Protein AF-A0A954IGX2-F1 (afdb_monomer_lite)

pLDDT: mean 92.81, std 7.68, range [52.22, 98.25]

Structure (mmCIF, N/CA/C/O backbone):
data_AF-A0A954IGX2-F1
#
_entry.id   AF-A0A954IGX2-F1
#
loop_
_atom_site.group_PDB
_atom_site.id
_atom_site.type_symbol
_atom_site.label_atom_id
_atom_site.label_alt_id
_atom_site.label_comp_id
_atom_site.label_asym_id
_atom_site.label_entity_id
_atom_site.label_seq_id
_atom_site.pdbx_PDB_ins_code
_atom_site.Cartn_x
_atom_site.Cartn_y
_atom_site.Cartn_z
_atom_site.occupancy
_atom_site.B_iso_or_equiv
_atom_site.auth_seq_id
_atom_site.auth_comp_id
_atom_site.auth_asym_id
_atom_site.auth_atom_id
_atom_site.pdbx_PDB_model_num
ATOM 1 N N . ASP A 1 1 ? -19.557 6.864 3.917 1.00 52.22 1 ASP A N 1
ATOM 2 C CA . ASP A 1 1 ? -18.784 6.487 2.723 1.00 52.22 1 ASP A CA 1
ATOM 3 C C . ASP A 1 1 ? -18.942 5.019 2.422 1.00 52.22 1 ASP A C 1
ATOM 5 O O . ASP A 1 1 ? -18.983 4.221 3.346 1.00 52.22 1 ASP A O 1
ATOM 9 N N . GLN A 1 2 ? -19.102 4.679 1.144 1.00 64.50 2 GLN A N 1
ATOM 10 C CA . GLN A 1 2 ? -19.442 3.324 0.688 1.00 64.50 2 GLN A CA 1
ATOM 11 C C . GLN A 1 2 ? -18.257 2.344 0.711 1.00 64.50 2 GLN A C 1
ATOM 13 O O . GLN A 1 2 ? -18.468 1.143 0.590 1.00 64.50 2 GLN A O 1
ATOM 18 N N . TYR A 1 3 ? -17.030 2.847 0.883 1.00 66.94 3 TYR A N 1
ATOM 19 C CA . TYR A 1 3 ? -15.805 2.052 0.916 1.00 66.94 3 TYR A CA 1
ATOM 20 C C . TYR A 1 3 ? -14.947 2.498 2.101 1.00 66.94 3 TYR A C 1
ATOM 22 O O . TYR A 1 3 ? -14.436 3.615 2.118 1.00 66.94 3 TYR A O 1
ATOM 30 N N . SER A 1 4 ? -14.830 1.639 3.109 1.00 84.88 4 SER A N 1
ATOM 31 C CA . SER A 1 4 ? -14.155 1.914 4.387 1.00 84.88 4 SER A CA 1
ATOM 32 C C . SER A 1 4 ? -12.811 1.190 4.539 1.00 84.88 4 SER A C 1
ATOM 34 O O . SER A 1 4 ? -12.118 1.400 5.536 1.00 84.88 4 SER A O 1
ATOM 36 N N . ALA A 1 5 ? -12.431 0.348 3.572 1.00 92.44 5 ALA A N 1
ATOM 37 C CA . ALA A 1 5 ? -11.205 -0.442 3.608 1.00 92.44 5 ALA A CA 1
ATOM 38 C C . ALA A 1 5 ? -10.564 -0.592 2.221 1.00 92.44 5 ALA A C 1
ATOM 40 O O . ALA A 1 5 ? -11.263 -0.659 1.207 1.00 92.44 5 ALA A O 1
ATOM 41 N N . ALA A 1 6 ? -9.236 -0.701 2.196 1.00 94.62 6 ALA A N 1
ATOM 42 C CA . ALA A 1 6 ? -8.446 -0.985 1.003 1.00 94.62 6 ALA A CA 1
ATOM 43 C C . ALA A 1 6 ? -7.529 -2.191 1.241 1.00 94.62 6 ALA A C 1
ATOM 45 O O . ALA A 1 6 ? -7.001 -2.377 2.337 1.00 94.62 6 ALA A O 1
ATOM 46 N N . ALA A 1 7 ? -7.320 -3.000 0.204 1.00 95.06 7 ALA A N 1
ATOM 47 C CA . ALA A 1 7 ? -6.341 -4.077 0.216 1.00 95.06 7 ALA A CA 1
ATOM 48 C C . ALA A 1 7 ? -5.441 -3.965 -1.018 1.00 95.06 7 ALA A C 1
ATOM 50 O O . ALA A 1 7 ? -5.934 -3.892 -2.143 1.00 95.06 7 ALA A O 1
ATOM 51 N N . VAL A 1 8 ? -4.128 -3.929 -0.798 1.00 95.31 8 VAL A N 1
ATOM 52 C CA . VAL A 1 8 ? -3.115 -3.731 -1.838 1.00 95.31 8 VAL A CA 1
ATOM 53 C C . VAL A 1 8 ? -2.081 -4.845 -1.725 1.00 95.31 8 VAL A C 1
ATOM 55 O O . VAL A 1 8 ? -1.362 -4.927 -0.735 1.00 95.31 8 VAL A O 1
ATOM 58 N N . ASP A 1 9 ? -1.997 -5.709 -2.733 1.00 95.62 9 ASP A N 1
ATOM 59 C CA . ASP A 1 9 ? -0.901 -6.674 -2.870 1.00 95.62 9 ASP A CA 1
ATOM 60 C C . ASP A 1 9 ? 0.227 -6.011 -3.664 1.00 95.62 9 ASP A C 1
ATOM 62 O O . ASP A 1 9 ? 0.098 -5.785 -4.869 1.00 95.62 9 ASP A O 1
ATOM 66 N N . THR A 1 10 ? 1.315 -5.652 -2.984 1.00 94.75 10 THR A N 1
ATOM 67 C CA . THR A 1 10 ? 2.448 -4.973 -3.623 1.00 94.75 10 THR A CA 1
ATOM 68 C C . THR A 1 10 ? 3.320 -5.952 -4.405 1.00 94.75 10 THR A C 1
ATOM 70 O O . THR A 1 10 ? 4.058 -5.538 -5.297 1.00 94.75 10 THR A O 1
ATOM 73 N N . GLY A 1 11 ? 3.289 -7.246 -4.060 1.00 93.00 11 GLY A N 1
ATOM 74 C CA . GLY A 1 11 ? 4.242 -8.240 -4.556 1.00 93.00 11 GLY A CA 1
ATOM 75 C C . GLY A 1 11 ? 5.716 -7.860 -4.352 1.00 93.00 11 GLY A C 1
ATOM 76 O O . GLY A 1 11 ? 6.555 -8.337 -5.113 1.00 93.00 11 GLY A O 1
ATOM 77 N N . GLY A 1 12 ? 6.019 -6.975 -3.395 1.00 92.25 12 GLY A N 1
ATOM 78 C CA . GLY A 1 12 ? 7.355 -6.418 -3.168 1.00 92.25 12 GLY A CA 1
ATOM 79 C C . GLY A 1 12 ? 7.773 -5.313 -4.148 1.00 92.25 12 GLY A C 1
ATOM 80 O O . GLY A 1 12 ? 8.934 -4.922 -4.148 1.00 92.25 12 GLY A O 1
ATOM 81 N N . PHE A 1 13 ? 6.862 -4.802 -4.984 1.00 95.31 13 PHE A N 1
ATOM 82 C CA . PHE A 1 13 ? 7.164 -3.779 -5.990 1.00 95.31 13 PHE A CA 1
ATOM 83 C C . PHE A 1 13 ? 7.683 -2.469 -5.376 1.00 95.31 13 PHE A C 1
ATOM 85 O O . PHE A 1 13 ? 7.109 -1.953 -4.412 1.00 95.31 13 PHE A O 1
ATOM 92 N N . ARG A 1 14 ? 8.715 -1.887 -5.993 1.00 95.81 14 ARG A N 1
ATOM 93 C CA . ARG A 1 14 ? 9.227 -0.540 -5.713 1.00 95.81 14 ARG A CA 1
ATOM 94 C C . ARG A 1 14 ? 9.376 0.237 -7.016 1.00 95.81 14 ARG A C 1
ATOM 96 O O . ARG A 1 14 ? 9.813 -0.319 -8.022 1.00 95.81 14 ARG A O 1
ATOM 103 N N . PHE A 1 15 ? 9.028 1.524 -7.009 1.00 97.00 15 PHE A N 1
ATOM 104 C CA . PHE A 1 15 ? 9.286 2.399 -8.155 1.00 97.00 15 PHE A CA 1
ATOM 105 C C . PHE A 1 15 ? 10.788 2.624 -8.358 1.00 97.00 15 PHE A C 1
ATOM 107 O O . PHE A 1 15 ? 11.204 2.843 -9.492 1.00 97.00 15 PHE A O 1
ATOM 114 N N . ASP A 1 16 ? 11.587 2.552 -7.288 1.00 95.88 16 ASP A N 1
ATOM 115 C CA . ASP A 1 16 ? 13.051 2.684 -7.343 1.00 95.88 16 ASP A CA 1
ATOM 116 C C . ASP A 1 16 ? 13.728 1.556 -8.142 1.00 95.88 16 ASP A C 1
ATOM 118 O O . ASP A 1 16 ? 14.772 1.764 -8.754 1.00 95.88 16 ASP A O 1
ATOM 122 N N . ASP A 1 17 ? 13.086 0.388 -8.238 1.00 96.44 17 ASP A N 1
ATOM 123 C CA . ASP A 1 17 ? 13.601 -0.747 -9.013 1.00 96.44 17 ASP A CA 1
ATOM 124 C C . ASP A 1 17 ? 13.425 -0.566 -10.536 1.00 96.44 17 ASP A C 1
ATOM 126 O O . ASP A 1 17 ? 13.936 -1.363 -11.331 1.00 96.44 17 ASP A O 1
ATOM 130 N N . LEU A 1 18 ? 12.680 0.455 -10.983 1.00 96.44 18 LEU A N 1
ATOM 131 C CA . LEU A 1 18 ? 12.433 0.697 -12.405 1.00 96.44 18 LEU A CA 1
ATOM 132 C C . LEU A 1 18 ? 13.622 1.406 -13.065 1.00 96.44 18 LEU A C 1
ATOM 134 O O . LEU A 1 18 ? 13.859 2.594 -12.862 1.00 96.44 18 LEU A O 1
ATOM 138 N N . ALA A 1 19 ? 14.323 0.686 -13.944 1.00 94.38 19 ALA A N 1
ATOM 139 C CA . ALA A 1 19 ? 15.482 1.206 -14.674 1.00 94.38 19 ALA A CA 1
ATOM 140 C C . ALA A 1 19 ? 15.142 1.912 -16.007 1.00 94.38 19 ALA A C 1
ATOM 142 O O . ALA A 1 19 ? 16.031 2.495 -16.630 1.00 94.38 19 ALA A O 1
ATOM 143 N N . ASP A 1 20 ? 13.886 1.858 -16.465 1.00 95.69 20 ASP A N 1
ATOM 144 C CA . ASP A 1 20 ? 13.439 2.465 -17.725 1.00 95.69 20 ASP A CA 1
ATOM 145 C C . ASP A 1 20 ? 12.268 3.427 -17.489 1.00 95.69 20 ASP A C 1
ATOM 147 O O . ASP A 1 20 ? 11.226 3.057 -16.947 1.00 95.69 20 ASP A O 1
ATOM 151 N N . TRP A 1 21 ? 12.418 4.666 -17.959 1.00 93.62 21 TRP A N 1
ATOM 152 C CA . TRP A 1 21 ? 11.376 5.692 -17.899 1.00 93.62 21 TRP A CA 1
ATOM 153 C C . TRP A 1 21 ? 10.170 5.378 -18.797 1.00 93.62 21 TRP A C 1
ATOM 155 O O . TRP A 1 21 ? 9.121 6.005 -18.652 1.00 93.62 21 TRP A O 1
ATOM 165 N N . LYS A 1 22 ? 10.311 4.432 -19.736 1.00 96.06 22 LYS A N 1
ATOM 166 C CA . LYS A 1 22 ? 9.221 3.930 -20.584 1.00 96.06 22 LYS A CA 1
ATOM 167 C C . LYS A 1 22 ? 8.480 2.732 -19.986 1.00 96.06 22 LYS A C 1
ATOM 169 O O . LYS A 1 22 ? 7.543 2.256 -20.628 1.00 96.06 22 LYS A O 1
ATOM 174 N N . ASP A 1 23 ? 8.878 2.221 -18.815 1.00 97.12 23 ASP A N 1
ATOM 175 C CA . ASP A 1 23 ? 8.128 1.142 -18.157 1.00 97.12 23 ASP A CA 1
ATOM 176 C C . ASP A 1 23 ? 6.680 1.605 -17.925 1.00 97.12 23 ASP A C 1
ATOM 178 O O . ASP A 1 23 ? 6.431 2.721 -17.473 1.00 97.12 23 ASP A O 1
ATOM 182 N N . ALA A 1 24 ? 5.703 0.753 -18.236 1.00 96.00 24 ALA A N 1
ATOM 183 C CA . ALA A 1 24 ? 4.285 1.086 -18.090 1.00 96.00 24 ALA A CA 1
ATOM 184 C C . ALA A 1 24 ? 3.882 1.402 -16.636 1.00 96.00 24 ALA A C 1
ATOM 186 O O . ALA A 1 24 ? 2.855 2.036 -16.402 1.00 96.00 24 ALA A O 1
ATOM 187 N N . ARG A 1 25 ? 4.679 0.955 -15.659 1.00 95.50 25 ARG A N 1
ATOM 188 C CA . ARG A 1 25 ? 4.499 1.213 -14.224 1.00 95.50 25 ARG A CA 1
ATOM 189 C C . ARG A 1 25 ? 5.292 2.430 -13.747 1.00 95.50 25 ARG A C 1
ATOM 191 O O . ARG A 1 25 ? 5.267 2.731 -12.556 1.00 95.50 25 ARG A O 1
ATOM 198 N N . PHE A 1 26 ? 6.011 3.115 -14.635 1.00 95.69 26 PHE A N 1
ATOM 199 C CA . PHE A 1 26 ? 6.790 4.292 -14.279 1.00 95.69 26 PHE A CA 1
ATOM 200 C C . PHE A 1 26 ? 5.870 5.445 -13.869 1.00 95.69 26 PHE A C 1
ATOM 202 O O . PHE A 1 26 ? 5.051 5.928 -14.653 1.00 95.69 26 PHE A O 1
ATOM 209 N N . LEU A 1 27 ? 6.036 5.912 -12.631 1.00 95.00 27 LEU A N 1
ATOM 210 C CA . LEU A 1 27 ? 5.342 7.075 -12.093 1.00 95.00 27 LEU A CA 1
ATOM 211 C C . LEU A 1 27 ? 6.357 8.205 -11.847 1.00 95.00 27 LEU A C 1
ATOM 213 O O . LEU A 1 27 ? 7.158 8.112 -10.908 1.00 95.00 27 LEU A O 1
ATOM 217 N N . PRO A 1 28 ? 6.341 9.284 -12.655 1.00 93.94 28 PRO A N 1
ATOM 218 C CA . PRO A 1 28 ? 7.288 10.381 -12.513 1.00 93.94 28 PRO A CA 1
ATOM 219 C C . PRO A 1 28 ? 7.286 10.976 -11.102 1.00 93.94 28 PRO A C 1
ATOM 221 O O . PRO A 1 28 ? 6.261 11.423 -10.593 1.00 93.94 28 PRO A O 1
ATOM 224 N N . GLY A 1 29 ? 8.463 11.007 -10.476 1.00 92.62 29 GLY A N 1
ATOM 225 C CA . GLY A 1 29 ? 8.647 11.583 -9.145 1.00 92.62 29 GLY A CA 1
ATOM 226 C C . GLY A 1 29 ? 8.250 10.679 -7.973 1.00 92.62 29 GLY A C 1
ATOM 227 O O . GLY A 1 29 ? 8.424 11.114 -6.840 1.00 92.62 29 GLY A O 1
ATOM 228 N N . ALA A 1 30 ? 7.793 9.440 -8.189 1.00 94.75 30 ALA A N 1
ATOM 229 C CA . ALA A 1 30 ? 7.391 8.549 -7.094 1.00 94.75 30 ALA A CA 1
ATOM 230 C C . ALA A 1 30 ? 8.503 8.339 -6.049 1.00 94.75 30 ALA A C 1
ATOM 232 O O . ALA A 1 30 ? 8.276 8.516 -4.854 1.00 94.75 30 ALA A O 1
ATOM 233 N N . VAL A 1 31 ? 9.734 8.074 -6.500 1.00 95.62 31 VAL A N 1
ATOM 234 C CA . VAL A 1 31 ? 10.900 7.902 -5.613 1.00 95.62 31 VAL A CA 1
ATOM 235 C C . VAL A 1 31 ? 11.212 9.182 -4.827 1.00 95.62 31 VAL A C 1
ATOM 237 O O . VAL A 1 31 ? 11.484 9.126 -3.631 1.00 95.62 31 VAL A O 1
ATOM 240 N N . LYS A 1 32 ? 11.076 10.362 -5.452 1.00 96.19 32 LYS A N 1
ATOM 241 C CA . LYS A 1 32 ? 11.296 11.665 -4.791 1.00 96.19 32 LYS A CA 1
ATOM 242 C C . LYS A 1 32 ? 10.369 11.874 -3.587 1.00 96.19 32 LYS A C 1
ATOM 244 O O . LYS A 1 32 ? 10.748 12.575 -2.652 1.00 96.19 32 LYS A O 1
ATOM 249 N N . TYR A 1 33 ? 9.176 11.285 -3.614 1.00 94.88 33 TYR A N 1
ATOM 250 C CA . TYR A 1 33 ? 8.184 11.385 -2.543 1.00 94.88 33 TYR A CA 1
ATOM 251 C C . TYR A 1 33 ? 8.116 10.130 -1.661 1.00 94.88 33 TYR A C 1
ATOM 253 O O . TYR A 1 33 ? 7.131 9.937 -0.956 1.00 94.88 33 TYR A O 1
ATOM 261 N N . GLY A 1 34 ? 9.169 9.306 -1.653 1.00 94.69 34 GLY A N 1
ATOM 262 C CA . GLY A 1 34 ? 9.301 8.186 -0.721 1.00 94.69 34 GLY A CA 1
ATOM 263 C C . GLY A 1 34 ? 8.679 6.872 -1.196 1.00 94.69 34 GLY A C 1
ATOM 264 O O . GLY A 1 34 ? 8.395 6.016 -0.355 1.00 94.69 34 GLY A O 1
ATOM 265 N N . ASP A 1 35 ? 8.505 6.716 -2.514 1.00 96.81 35 ASP A N 1
ATOM 266 C CA . ASP A 1 35 ? 8.167 5.452 -3.182 1.00 96.81 35 ASP A CA 1
ATOM 267 C C . ASP A 1 35 ? 6.797 4.874 -2.732 1.00 96.81 35 ASP A C 1
ATOM 269 O O . ASP A 1 35 ? 6.012 5.527 -2.033 1.00 96.81 35 ASP A O 1
ATOM 273 N N . LEU A 1 36 ? 6.461 3.655 -3.159 1.00 96.69 36 LEU A N 1
ATOM 274 C CA . LEU A 1 36 ? 5.232 2.949 -2.808 1.00 96.69 36 LEU A CA 1
ATOM 275 C C . LEU A 1 36 ? 4.967 2.908 -1.288 1.00 96.69 36 LEU A C 1
ATOM 277 O O . LEU A 1 36 ? 3.821 3.153 -0.902 1.00 96.69 36 LEU A O 1
ATOM 281 N N . PRO A 1 37 ? 5.963 2.676 -0.402 1.00 97.06 37 PRO A N 1
ATOM 282 C CA . PRO A 1 37 ? 5.746 2.704 1.045 1.00 97.06 37 PRO A CA 1
ATOM 283 C C . PRO A 1 37 ? 5.106 3.998 1.560 1.00 97.06 37 PRO A C 1
ATOM 285 O O . PRO A 1 37 ? 4.241 3.946 2.434 1.00 97.06 37 PRO A O 1
ATOM 288 N N . THR A 1 38 ? 5.491 5.156 1.016 1.00 97.12 38 THR A N 1
ATOM 289 C CA . THR A 1 38 ? 4.925 6.440 1.453 1.00 97.12 38 THR A CA 1
ATOM 290 C C . THR A 1 38 ? 3.503 6.627 0.936 1.00 97.12 38 THR A C 1
ATOM 292 O O . THR A 1 38 ? 2.650 7.104 1.680 1.00 97.12 38 THR A O 1
ATOM 295 N N . LEU A 1 39 ? 3.203 6.178 -0.288 1.00 96.00 39 LEU A N 1
ATOM 296 C CA . LEU A 1 39 ? 1.830 6.189 -0.808 1.00 96.00 39 LEU A CA 1
ATOM 297 C C . LEU A 1 39 ? 0.886 5.341 0.057 1.00 96.00 39 LEU A C 1
ATOM 299 O O . LEU A 1 39 ? -0.228 5.771 0.342 1.00 96.00 39 LEU A O 1
ATOM 303 N N . LEU A 1 40 ? 1.343 4.175 0.525 1.00 97.19 40 LEU A N 1
ATOM 304 C CA . LEU A 1 40 ? 0.577 3.327 1.447 1.00 97.19 40 LEU A CA 1
ATOM 305 C C . LEU A 1 40 ? 0.363 4.008 2.808 1.00 97.19 40 LEU A C 1
ATOM 307 O O . LEU A 1 40 ? -0.722 3.925 3.380 1.00 97.19 40 LEU A O 1
ATOM 311 N N . ALA A 1 41 ? 1.369 4.728 3.313 1.00 97.81 41 ALA A N 1
ATOM 312 C CA . ALA A 1 41 ? 1.286 5.441 4.587 1.00 97.81 41 ALA A CA 1
ATOM 313 C C . ALA A 1 41 ? 0.226 6.562 4.585 1.00 97.81 41 ALA A C 1
ATOM 315 O O . ALA A 1 41 ? -0.394 6.814 5.618 1.00 97.81 41 ALA A O 1
ATOM 316 N N . LEU A 1 42 ? -0.034 7.191 3.429 1.00 96.06 42 LEU A N 1
ATOM 317 C CA . LEU A 1 42 ? -1.077 8.219 3.275 1.00 96.06 42 LEU A CA 1
ATOM 318 C C . LEU A 1 42 ? -2.502 7.690 3.494 1.00 96.06 42 LEU A C 1
ATOM 320 O O . LEU A 1 42 ? -3.422 8.488 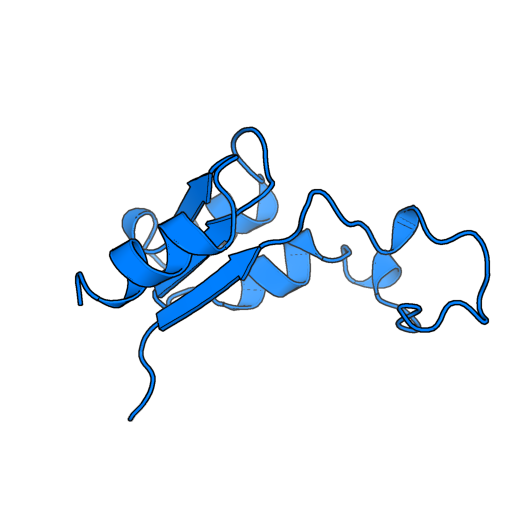3.653 1.00 96.06 42 LEU A O 1
ATOM 324 N N . SER A 1 43 ? -2.699 6.369 3.510 1.00 95.69 43 SER A N 1
ATOM 325 C CA . SER A 1 43 ? -4.006 5.767 3.771 1.00 95.69 43 SER A CA 1
ATOM 326 C C . SER A 1 43 ? -4.440 5.875 5.235 1.00 95.69 43 SER A C 1
ATOM 328 O O . SER A 1 43 ? -5.617 5.647 5.5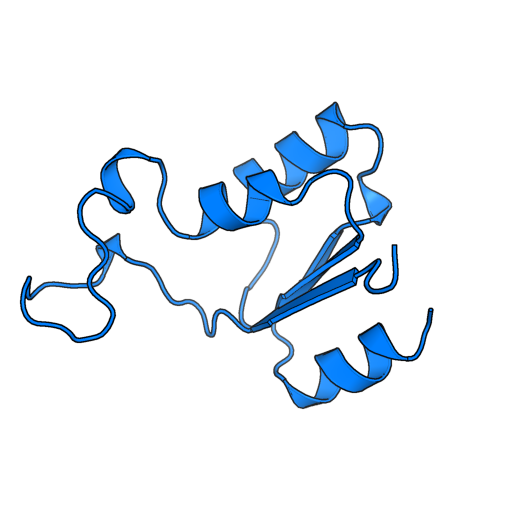18 1.00 95.69 43 SER A O 1
ATOM 330 N N . ALA A 1 44 ? -3.541 6.200 6.170 1.00 96.50 44 ALA A N 1
ATOM 331 C CA . ALA A 1 44 ? -3.914 6.403 7.5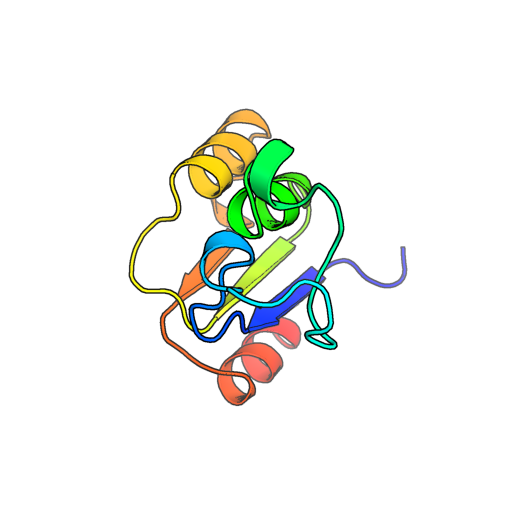66 1.00 96.50 44 ALA A CA 1
ATOM 332 C C . ALA A 1 44 ? -4.942 7.552 7.689 1.00 96.50 44 ALA A C 1
ATOM 334 O O . ALA A 1 44 ? -4.761 8.597 7.060 1.00 96.50 44 ALA A O 1
ATOM 335 N N . PRO A 1 45 ? -6.018 7.408 8.489 1.00 95.62 45 PRO A N 1
ATOM 336 C CA . PRO A 1 45 ? -6.311 6.323 9.438 1.00 95.62 45 PRO A CA 1
ATOM 337 C C . PRO A 1 45 ? -7.162 5.166 8.869 1.00 95.62 45 PRO A C 1
ATOM 339 O O . PRO A 1 45 ? -7.643 4.326 9.627 1.00 95.62 45 PRO A O 1
ATOM 342 N N . GLY A 1 46 ? -7.427 5.140 7.561 1.00 94.69 46 GLY A N 1
ATOM 343 C CA . GLY A 1 46 ? -8.309 4.158 6.924 1.00 94.69 46 GLY A CA 1
ATOM 344 C C . GLY A 1 46 ? -7.801 2.719 7.045 1.00 94.69 46 GLY A C 1
ATOM 345 O O . GLY A 1 46 ? -6.594 2.478 7.076 1.00 94.69 46 GLY A O 1
ATOM 346 N N . ARG A 1 47 ? -8.720 1.746 7.093 1.00 95.25 47 ARG A N 1
ATOM 347 C CA . ARG A 1 47 ? -8.369 0.327 7.250 1.00 95.25 47 ARG A CA 1
ATOM 348 C C . ARG A 1 47 ? -7.631 -0.176 6.003 1.00 95.25 47 ARG A C 1
ATOM 350 O O . ARG A 1 47 ? -8.206 -0.193 4.915 1.00 95.25 47 ARG A O 1
ATOM 357 N N . LEU A 1 48 ? -6.383 -0.608 6.160 1.00 96.12 48 LEU A N 1
ATOM 358 C CA . LEU A 1 48 ? -5.508 -1.007 5.058 1.00 96.12 48 LEU A CA 1
ATOM 359 C C . LEU A 1 48 ? -4.918 -2.398 5.279 1.00 96.12 48 LEU A C 1
ATOM 361 O O . LEU A 1 48 ? -4.358 -2.706 6.329 1.00 96.12 48 LEU A O 1
ATOM 365 N N . TRP A 1 49 ? -4.977 -3.220 4.243 1.00 96.31 49 TRP A N 1
ATOM 366 C CA . TRP A 1 49 ? -4.243 -4.474 4.165 1.00 96.31 49 TRP A CA 1
ATOM 367 C C . TRP A 1 49 ? -3.166 -4.383 3.091 1.00 96.31 49 TRP A C 1
ATOM 369 O O . TRP A 1 49 ? -3.443 -3.969 1.965 1.00 96.31 49 TRP A O 1
ATOM 379 N N . ILE A 1 50 ? -1.946 -4.773 3.443 1.00 96.88 50 ILE A N 1
ATOM 380 C CA . ILE A 1 50 ? -0.769 -4.751 2.580 1.00 96.88 50 ILE A CA 1
ATOM 381 C C . ILE A 1 50 ? -0.261 -6.187 2.444 1.00 96.88 50 ILE A C 1
ATOM 383 O O . ILE A 1 50 ? 0.212 -6.779 3.416 1.00 96.88 50 ILE A O 1
ATOM 387 N N . GLY A 1 51 ? -0.385 -6.734 1.239 1.00 96.38 51 GLY A N 1
ATOM 388 C CA . GLY A 1 51 ? 0.087 -8.063 0.862 1.00 96.38 51 GLY A CA 1
ATOM 389 C C . GLY A 1 51 ? 1.409 -8.028 0.106 1.00 96.38 51 GLY A C 1
ATOM 390 O O . GLY A 1 51 ? 1.802 -6.989 -0.425 1.00 96.38 51 GLY A O 1
ATOM 391 N N . GLY A 1 52 ? 2.068 -9.183 0.015 1.00 94.38 52 GLY A N 1
ATOM 392 C CA . GLY A 1 52 ? 3.323 -9.339 -0.725 1.00 94.38 52 GLY A CA 1
ATOM 393 C C . GLY A 1 52 ? 4.545 -8.692 -0.065 1.00 94.38 52 GLY A C 1
ATOM 394 O O . GLY A 1 52 ? 5.579 -8.564 -0.714 1.00 94.38 52 GLY A O 1
ATOM 395 N N . GLU A 1 53 ? 4.449 -8.314 1.211 1.00 94.56 53 GLU A N 1
ATOM 396 C CA . GLU A 1 53 ? 5.515 -7.652 1.970 1.00 94.56 53 GLU A CA 1
ATOM 397 C C . GLU A 1 53 ? 5.969 -8.523 3.142 1.00 94.56 53 GLU A C 1
ATOM 399 O O . GLU A 1 53 ? 5.172 -9.204 3.789 1.00 94.56 53 GLU A O 1
ATOM 404 N N . THR A 1 54 ? 7.263 -8.499 3.454 1.00 89.06 54 THR A N 1
ATOM 405 C CA . THR A 1 54 ? 7.807 -9.227 4.606 1.00 89.06 54 THR A CA 1
ATOM 406 C C . THR A 1 54 ? 8.198 -8.261 5.713 1.00 89.06 54 THR A C 1
ATOM 408 O O . THR A 1 54 ? 9.151 -7.499 5.568 1.00 89.06 54 THR A O 1
ATOM 411 N N . GLY A 1 55 ? 7.508 -8.349 6.850 1.00 86.38 55 GLY A N 1
ATOM 412 C CA . GLY A 1 55 ? 7.812 -7.548 8.034 1.00 86.38 55 GLY A CA 1
ATOM 413 C C . GLY A 1 55 ? 7.187 -6.153 8.014 1.00 86.38 55 GLY A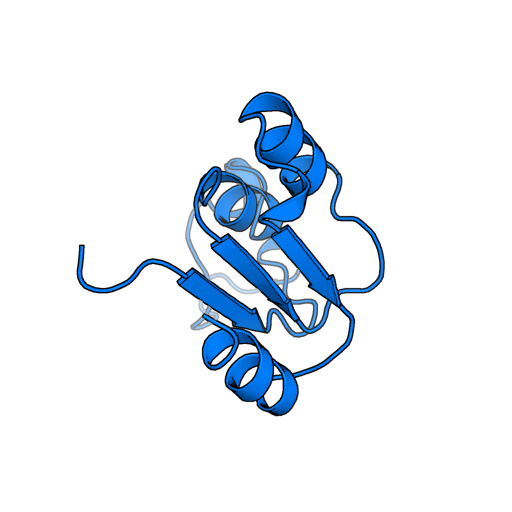 C 1
ATOM 414 O O . GLY A 1 55 ? 6.387 -5.814 7.148 1.00 86.38 55 GLY A O 1
ATOM 415 N N . ALA A 1 56 ? 7.514 -5.357 9.031 1.00 88.19 56 ALA A N 1
ATOM 416 C CA . ALA A 1 56 ? 6.980 -4.009 9.174 1.00 88.19 56 ALA A CA 1
ATOM 417 C C . ALA A 1 56 ? 7.583 -3.052 8.134 1.00 88.19 56 ALA A C 1
ATOM 419 O O . ALA A 1 56 ? 8.781 -3.098 7.859 1.00 88.19 56 ALA A O 1
ATOM 420 N N . ILE A 1 57 ? 6.759 -2.135 7.623 1.00 95.88 57 ILE A N 1
ATOM 421 C CA . ILE A 1 57 ? 7.186 -1.033 6.755 1.00 95.88 57 ILE A CA 1
ATOM 422 C C . ILE A 1 57 ? 7.226 0.232 7.621 1.00 95.88 57 ILE A C 1
ATOM 424 O O . ILE A 1 57 ? 6.161 0.774 7.929 1.00 95.88 57 ILE A O 1
ATOM 428 N N . PRO A 1 58 ? 8.410 0.730 8.032 1.00 96.12 58 PRO A N 1
ATOM 429 C CA . PRO A 1 58 ? 8.508 1.727 9.100 1.00 96.12 58 PRO A CA 1
ATOM 430 C C . PRO A 1 58 ? 7.677 2.993 8.873 1.00 96.12 58 PRO A C 1
ATOM 432 O O . PRO A 1 58 ? 7.003 3.450 9.791 1.00 96.12 58 PRO A O 1
ATOM 435 N N . ILE A 1 59 ? 7.670 3.542 7.651 1.00 97.56 59 ILE A N 1
ATOM 436 C CA . ILE A 1 59 ? 6.905 4.761 7.345 1.00 97.56 59 ILE A CA 1
ATOM 437 C C . ILE A 1 59 ? 5.390 4.549 7.485 1.00 97.56 59 ILE A C 1
ATOM 439 O O . ILE A 1 59 ? 4.694 5.426 7.991 1.00 97.56 59 ILE A O 1
ATOM 443 N N . VAL A 1 60 ? 4.893 3.363 7.120 1.00 97.88 60 VAL A N 1
ATOM 444 C CA . VAL A 1 60 ? 3.481 2.988 7.263 1.00 97.88 60 VAL A CA 1
ATOM 445 C C . VAL A 1 60 ? 3.143 2.803 8.738 1.00 97.88 60 VAL A C 1
ATOM 447 O O . VAL A 1 60 ? 2.213 3.433 9.237 1.00 97.88 60 VAL A O 1
ATOM 450 N N . THR A 1 61 ? 3.926 1.998 9.464 1.00 96.81 61 THR A N 1
ATOM 451 C CA . THR A 1 61 ? 3.702 1.749 10.897 1.00 96.81 61 THR A CA 1
ATOM 452 C C . THR A 1 61 ? 3.715 3.049 11.704 1.00 96.81 61 THR A C 1
ATOM 454 O O . THR A 1 61 ? 2.860 3.246 12.570 1.00 96.81 61 THR A O 1
ATOM 457 N N . ASN A 1 62 ? 4.633 3.968 11.390 1.00 97.94 62 ASN A N 1
ATOM 458 C CA . ASN A 1 62 ? 4.713 5.269 12.049 1.00 97.94 62 ASN A CA 1
ATOM 459 C C . ASN A 1 62 ? 3.496 6.147 11.733 1.00 97.94 62 ASN A C 1
ATO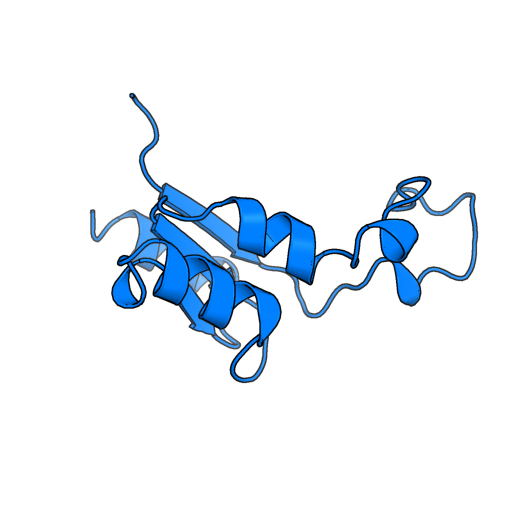M 461 O O . ASN A 1 62 ? 2.910 6.699 12.659 1.00 97.94 62 ASN A O 1
ATOM 465 N N . ALA A 1 63 ? 3.073 6.239 10.466 1.00 98.25 63 ALA A N 1
ATOM 466 C CA . ALA A 1 63 ? 1.911 7.042 10.079 1.00 98.25 63 ALA A CA 1
ATOM 467 C C . ALA A 1 63 ? 0.623 6.581 10.783 1.00 98.25 63 ALA A C 1
ATOM 469 O O . ALA A 1 63 ? -0.090 7.399 11.365 1.00 98.25 63 ALA A O 1
ATOM 470 N N . TYR A 1 64 ? 0.369 5.269 10.814 1.00 98.06 64 TYR A N 1
ATOM 471 C CA . TYR A 1 64 ? -0.791 4.694 11.507 1.00 98.06 64 TYR A CA 1
ATOM 472 C C . TYR A 1 64 ? -0.722 4.873 13.029 1.00 98.06 64 TYR A C 1
ATOM 474 O O . TYR A 1 64 ? -1.733 5.185 13.663 1.00 98.06 64 TYR A O 1
ATOM 482 N N . SER A 1 65 ? 0.471 4.749 13.620 1.00 97.56 65 SER A N 1
ATOM 483 C CA . SER A 1 65 ? 0.673 5.011 15.051 1.00 97.56 65 SER A CA 1
ATOM 484 C C . SER A 1 65 ? 0.418 6.481 15.399 1.00 97.56 65 SER A C 1
ATOM 486 O O . SER A 1 65 ? -0.290 6.771 16.361 1.00 97.56 65 SER A O 1
ATOM 488 N N . SER A 1 66 ? 0.929 7.419 14.594 1.00 98.06 66 SER A N 1
ATOM 489 C CA . SER A 1 66 ? 0.692 8.860 14.768 1.00 98.06 66 SER A CA 1
ATOM 490 C C . SER A 1 66 ? -0.771 9.252 14.562 1.00 98.06 66 SER A C 1
ATOM 492 O O . SER A 1 66 ? -1.247 10.181 15.209 1.00 98.06 66 SER A O 1
ATOM 494 N N . ALA A 1 67 ? -1.496 8.529 13.707 1.00 97.44 67 ALA A N 1
ATOM 495 C CA . ALA A 1 67 ? -2.930 8.706 13.503 1.00 97.44 67 ALA A CA 1
ATOM 496 C C . ALA A 1 67 ? -3.797 8.042 14.595 1.00 97.44 67 ALA A C 1
ATOM 498 O O . ALA A 1 67 ? -5.022 8.099 14.509 1.00 97.44 67 ALA A O 1
ATOM 499 N N . GLY A 1 68 ? -3.196 7.387 15.598 1.00 97.44 68 GLY A N 1
ATOM 500 C CA . GLY A 1 68 ? -3.923 6.706 16.676 1.00 97.44 68 GLY A CA 1
ATOM 501 C C . GLY A 1 68 ? -4.675 5.446 16.233 1.00 97.44 68 GLY A C 1
ATOM 502 O O . GLY A 1 68 ? -5.602 5.019 16.915 1.00 97.44 68 GLY A O 1
ATOM 503 N N . THR A 1 69 ? -4.304 4.860 15.091 1.00 96.38 69 THR A N 1
ATOM 504 C CA . THR A 1 69 ? -5.002 3.727 14.456 1.00 96.38 69 THR A CA 1
ATOM 505 C C . THR A 1 69 ? -4.038 2.602 14.079 1.00 96.38 69 THR A C 1
ATOM 507 O O . THR A 1 69 ? -4.176 1.981 13.034 1.00 96.38 69 THR A O 1
ATOM 510 N N . ALA A 1 70 ? -3.054 2.304 14.934 1.00 95.94 70 ALA A N 1
ATOM 511 C CA . ALA A 1 70 ? -2.027 1.286 14.672 1.00 95.94 70 ALA A CA 1
ATOM 512 C C . ALA A 1 70 ? -2.597 -0.086 14.241 1.00 95.94 70 ALA A C 1
ATOM 514 O O . ALA A 1 70 ? -2.029 -0.726 13.361 1.00 95.94 70 ALA A O 1
ATOM 515 N N . ASP A 1 71 ? -3.749 -0.490 14.786 1.00 95.00 71 ASP A N 1
ATOM 516 C CA . ASP A 1 71 ? -4.410 -1.767 14.470 1.00 95.00 71 ASP A CA 1
ATOM 517 C C . ASP A 1 71 ? -5.214 -1.748 13.153 1.00 95.00 71 ASP A C 1
ATOM 519 O O . ASP A 1 71 ? -5.720 -2.779 12.707 1.00 95.00 71 ASP A O 1
ATOM 523 N N . ALA A 1 72 ? -5.354 -0.583 12.509 1.00 95.44 72 ALA A N 1
ATOM 524 C CA . ALA A 1 72 ? -6.074 -0.438 11.245 1.00 95.44 72 ALA A CA 1
ATOM 525 C C . ALA A 1 72 ? -5.231 -0.835 10.023 1.00 95.44 72 ALA A C 1
ATOM 527 O O . ALA A 1 72 ? -5.773 -0.897 8.918 1.00 95.44 72 ALA A O 1
ATOM 528 N N . VAL A 1 73 ? -3.937 -1.126 10.200 1.00 96.38 73 VAL A N 1
ATOM 529 C CA . VAL A 1 73 ? -3.058 -1.615 9.135 1.00 96.38 73 VAL A CA 1
ATOM 530 C C . VAL A 1 73 ? -2.598 -3.046 9.394 1.00 96.38 73 VAL A C 1
ATOM 532 O O . VAL A 1 73 ? -2.177 -3.405 10.489 1.00 96.38 73 VAL A O 1
ATOM 535 N N . THR A 1 74 ? -2.657 -3.885 8.364 1.00 95.31 7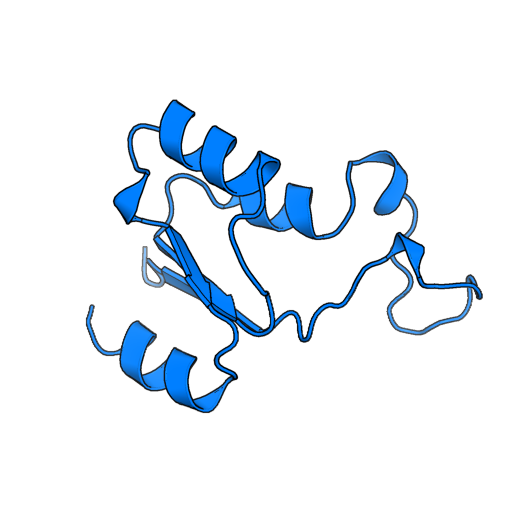4 THR A N 1
ATOM 536 C CA . THR A 1 74 ? -2.105 -5.245 8.376 1.00 95.31 74 THR A CA 1
ATOM 537 C C . THR A 1 74 ? -1.043 -5.363 7.292 1.00 95.31 74 THR A C 1
ATOM 539 O O . THR A 1 74 ? -1.330 -5.070 6.137 1.00 95.31 74 THR A O 1
ATOM 542 N N . VAL A 1 75 ? 0.162 -5.824 7.641 1.00 95.31 75 VAL A N 1
ATOM 543 C CA . VAL A 1 75 ? 1.226 -6.142 6.674 1.00 95.31 75 VAL A CA 1
ATOM 544 C C . VAL A 1 75 ? 1.482 -7.642 6.693 1.00 95.31 75 VAL A C 1
ATOM 546 O O . VAL A 1 75 ? 1.677 -8.230 7.757 1.00 95.31 75 VAL A O 1
ATOM 549 N N . THR A 1 76 ? 1.451 -8.279 5.528 1.00 94.50 76 THR A N 1
ATOM 550 C CA . THR A 1 76 ? 1.609 -9.727 5.400 1.00 94.50 76 THR A CA 1
ATOM 551 C C . THR A 1 76 ? 2.284 -10.108 4.087 1.00 94.50 76 THR A C 1
ATOM 553 O O . THR A 1 76 ? 2.154 -9.428 3.072 1.00 94.50 76 THR A O 1
ATOM 556 N N . SER A 1 77 ? 2.956 -11.258 4.088 1.00 93.56 77 SER A N 1
ATOM 557 C CA . SER A 1 77 ? 3.502 -11.876 2.878 1.00 93.56 77 SER A CA 1
ATOM 558 C C . SER A 1 77 ? 2.432 -12.577 2.033 1.00 93.56 77 SER A C 1
ATOM 560 O O . SER A 1 77 ? 2.716 -13.037 0.927 1.00 93.56 77 SER A O 1
ATOM 562 N N . SER A 1 78 ? 1.199 -12.667 2.542 1.00 90.50 78 SER A N 1
ATOM 563 C CA . SER A 1 78 ? 0.062 -13.265 1.840 1.00 90.50 78 SER A CA 1
ATOM 564 C C . SER A 1 78 ? -0.324 -12.458 0.595 1.00 90.50 78 SER A C 1
ATOM 566 O O . SER A 1 78 ? -0.037 -11.266 0.496 1.00 90.50 78 SER A O 1
ATOM 568 N N . ARG A 1 79 ? -0.984 -13.120 -0.360 1.00 86.00 79 ARG A N 1
ATOM 569 C CA . ARG A 1 79 ? -1.342 -12.570 -1.680 1.00 86.00 79 ARG A CA 1
ATOM 570 C C . ARG A 1 79 ? -2.848 -12.314 -1.805 1.00 86.00 79 ARG A C 1
ATOM 572 O O . ARG A 1 79 ? -3.595 -12.526 -0.848 1.00 86.00 79 ARG A O 1
ATOM 579 N N . ALA A 1 80 ? -3.274 -11.883 -2.992 1.00 79.06 80 ALA A N 1
ATOM 580 C CA . ALA A 1 80 ? -4.642 -11.480 -3.336 1.00 79.06 80 ALA A CA 1
ATOM 581 C C . ALA A 1 80 ? -5.789 -12.332 -2.739 1.00 79.06 80 ALA A C 1
ATOM 583 O O . ALA A 1 80 ? -6.766 -11.761 -2.262 1.00 79.06 80 ALA A O 1
ATOM 584 N N . ASP A 1 81 ? -5.688 -13.664 -2.685 1.00 83.50 81 ASP A N 1
ATOM 585 C CA . ASP A 1 81 ? -6.774 -14.509 -2.151 1.00 83.50 81 ASP A CA 1
ATOM 586 C C . ASP A 1 81 ? -7.068 -14.241 -0.663 1.00 83.50 81 ASP A C 1
ATOM 588 O O . ASP A 1 81 ? -8.225 -14.210 -0.235 1.00 83.50 81 ASP A O 1
ATOM 592 N N . ALA A 1 82 ? -6.027 -13.977 0.133 1.00 87.19 82 ALA A N 1
ATOM 593 C CA . ALA A 1 82 ? -6.175 -13.644 1.549 1.00 87.19 82 ALA A CA 1
ATOM 594 C C . ALA A 1 82 ? -6.793 -12.249 1.755 1.00 87.19 82 ALA A C 1
ATOM 596 O O . ALA A 1 82 ? -7.468 -12.014 2.760 1.00 87.19 82 ALA A O 1
ATOM 597 N N . ALA A 1 83 ? -6.606 -11.342 0.790 1.00 90.31 83 ALA A N 1
ATOM 598 C CA . ALA A 1 83 ? -7.165 -9.996 0.835 1.00 90.31 83 ALA A CA 1
ATOM 599 C C . ALA A 1 83 ? -8.698 -10.017 0.803 1.00 90.31 83 ALA A C 1
ATOM 601 O O . ALA A 1 83 ? -9.337 -9.266 1.537 1.00 90.31 83 ALA A O 1
ATOM 602 N N . ILE A 1 84 ? -9.297 -10.906 0.001 1.00 89.94 84 ILE A N 1
ATOM 603 C CA . ILE A 1 84 ? -10.759 -11.030 -0.108 1.00 89.94 84 ILE A CA 1
ATOM 604 C C . ILE A 1 84 ? -11.351 -11.438 1.242 1.00 89.94 84 ILE A C 1
ATOM 606 O O . ILE A 1 84 ? -12.265 -10.783 1.739 1.00 89.94 84 ILE A O 1
ATOM 610 N N . ALA A 1 85 ? -10.800 -12.481 1.868 1.00 89.50 85 ALA A N 1
ATOM 611 C CA . ALA A 1 85 ? -11.250 -12.926 3.184 1.00 89.50 85 ALA A CA 1
ATOM 612 C C . ALA A 1 85 ? -11.123 -11.810 4.236 1.00 89.50 85 ALA A C 1
ATOM 614 O O . ALA A 1 85 ? -12.033 -11.616 5.037 1.00 89.50 85 ALA A O 1
ATOM 615 N N . TRP A 1 86 ? -10.033 -11.040 4.202 1.00 91.75 86 TRP A N 1
ATOM 616 C CA . TRP A 1 86 ? -9.817 -9.908 5.107 1.00 91.75 86 TRP A CA 1
ATOM 617 C C . TRP A 1 86 ? -10.780 -8.732 4.864 1.00 91.75 86 TRP A C 1
ATOM 619 O O . TRP A 1 86 ? -11.193 -8.060 5.816 1.00 91.75 86 TRP A O 1
ATOM 629 N N . LEU A 1 87 ? -11.155 -8.476 3.606 1.00 90.81 87 LEU A N 1
ATOM 630 C CA . LEU A 1 87 ? -12.128 -7.443 3.231 1.00 90.81 87 LEU A CA 1
ATOM 631 C C . LEU A 1 87 ? -13.553 -7.803 3.658 1.00 90.81 87 LEU A C 1
ATOM 633 O O . LEU A 1 87 ? -14.327 -6.898 3.955 1.00 90.81 87 LEU A O 1
ATOM 637 N N . LEU A 1 88 ? -13.892 -9.095 3.687 1.00 88.62 88 LEU A N 1
ATOM 638 C CA . LEU A 1 88 ? -15.207 -9.592 4.106 1.00 88.62 88 LEU A CA 1
ATOM 639 C C . LEU A 1 88 ? -15.386 -9.644 5.631 1.00 88.62 88 LEU A C 1
ATOM 641 O O . LEU A 1 88 ? -16.513 -9.748 6.096 1.00 88.62 88 LEU A O 1
ATOM 645 N N . GLN A 1 89 ? -14.304 -9.550 6.410 1.00 83.62 89 GLN A N 1
ATOM 646 C CA . GLN A 1 89 ? -14.336 -9.474 7.881 1.00 83.62 89 GLN A CA 1
ATOM 647 C C . GLN A 1 89 ? -14.710 -8.071 8.410 1.00 83.62 89 GLN A C 1
ATOM 649 O O . GLN A 1 89 ? -14.323 -7.723 9.525 1.00 83.62 89 GLN A O 1
ATOM 654 N N . GLN A 1 90 ? -15.386 -7.250 7.597 1.00 64.44 90 GLN A N 1
ATOM 655 C CA . GLN A 1 90 ? -15.850 -5.910 7.975 1.00 64.44 90 GLN A CA 1
ATOM 656 C C . GLN A 1 90 ? -17.003 -5.947 8.976 1.00 64.44 90 GLN A C 1
ATOM 658 O O . GLN A 1 90 ? -17.915 -6.785 8.800 1.00 64.44 90 GLN A O 1
#

Foldseek 3Di:
DVDQEDEDECLPDWLVPDPDCPPPPHDPCCVVQPTPLQVLLVCPPGQYEYENDDDDSVSNCVSNVVSVRNVSYHYYPDDDVVVVVVRVVD

Secondary structure (DSSP, 8-state):
----EEEEE-TT--GGG---TT-TT--TTTGGGTHHHHHHHTTTTSEEEEES--S--HHHHHHHHHTT-GGGEEE-S--HHHHHHHHH--

Sequence (90 aa):
DQYSAAAVDTGGFRFDDLADWKDARFLPGAVKYGDLPTLLALSAPGRLWIGGETGAIPIVTNAYSSAGTADAVTVTSSRADAAIAWLLQQ

Radius of gyration: 13.67 Å; chains: 1; bounding box: 35×26×37 Å